Protein AF-A0A1J5P2T0-F1 (afdb_monomer)

Solvent-accessible surface area (backbone atoms only — not comparable to full-atom values): 8965 Å² total; per-residue (Å²): 94,45,71,69,59,39,53,57,61,66,64,40,70,73,71,78,54,67,82,57,76,86,85,52,70,90,70,63,40,73,72,54,54,47,55,61,54,68,70,43,98,60,88,74,59,69,69,30,52,52,44,23,54,46,47,47,53,24,46,55,51,37,53,54,46,45,72,77,38,76,79,61,73,62,44,77,34,52,39,76,63,59,74,35,65,71,48,52,51,44,35,39,69,61,33,74,92,31,52,74,41,50,29,49,84,75,78,42,52,27,81,43,51,66,61,50,51,52,54,51,37,51,52,24,38,78,70,70,32,58,60,59,53,32,88,61,69,65,46,99,52,75,39,62,46,89,82,90,76,83,131

Structure (mmCIF, N/CA/C/O backbone):
data_AF-A0A1J5P2T0-F1
#
_entry.id   AF-A0A1J5P2T0-F1
#
loop_
_atom_site.group_PDB
_atom_site.id
_atom_site.type_symbol
_atom_site.label_atom_id
_atom_site.label_alt_id
_atom_site.label_comp_id
_atom_site.label_asym_id
_atom_site.label_entity_id
_atom_site.label_seq_id
_atom_site.pdbx_PDB_ins_code
_atom_site.Cartn_x
_atom_site.Cartn_y
_atom_site.Cartn_z
_atom_site.occupancy
_atom_site.B_iso_or_equiv
_atom_site.auth_seq_id
_atom_site.auth_comp_id
_atom_site.auth_asym_id
_atom_site.auth_atom_id
_atom_site.pdbx_PDB_model_num
ATOM 1 N N . MET A 1 1 ? -11.869 1.466 19.407 1.00 93.75 1 MET A N 1
ATOM 2 C CA . MET A 1 1 ? -11.874 2.204 18.117 1.00 93.75 1 MET A CA 1
ATOM 3 C C . MET A 1 1 ? -12.814 3.389 18.258 1.00 93.75 1 MET A C 1
ATOM 5 O O . MET A 1 1 ? -13.892 3.209 18.810 1.00 93.75 1 MET A O 1
ATOM 9 N N . HIS A 1 2 ? -12.444 4.570 17.758 1.00 97.56 2 HIS A N 1
ATOM 10 C CA . HIS A 1 2 ? -13.230 5.798 17.886 1.00 97.56 2 HIS A CA 1
ATOM 11 C C . HIS A 1 2 ? -13.845 6.229 16.533 1.00 97.56 2 HIS A C 1
ATOM 13 O O . HIS A 1 2 ? -13.122 6.739 15.671 1.00 97.56 2 HIS A O 1
ATOM 19 N N . PRO A 1 3 ? -15.169 6.063 16.315 1.00 96.44 3 PRO A N 1
ATOM 20 C CA . PRO A 1 3 ? -15.795 6.267 15.002 1.00 96.44 3 PRO A CA 1
ATOM 21 C C . PRO A 1 3 ? -15.648 7.681 14.428 1.00 96.44 3 PRO A C 1
ATOM 23 O O . PRO A 1 3 ? -15.459 7.846 13.224 1.00 96.44 3 PRO A O 1
ATOM 26 N N . ALA A 1 4 ? -15.733 8.713 15.274 1.00 96.81 4 ALA A N 1
ATOM 27 C CA . ALA A 1 4 ? -15.626 10.097 14.814 1.00 96.81 4 ALA A CA 1
ATOM 28 C C . ALA A 1 4 ? -14.197 10.443 14.367 1.00 96.81 4 ALA A C 1
ATOM 30 O O . ALA A 1 4 ? -14.025 11.150 13.379 1.00 96.81 4 ALA A O 1
ATOM 31 N N . LEU A 1 5 ? -13.184 9.873 15.035 1.00 98.31 5 LEU A N 1
ATOM 32 C CA . LEU A 1 5 ? -11.790 10.037 14.620 1.00 98.31 5 LEU A CA 1
ATOM 33 C C . LEU A 1 5 ? -11.567 9.328 13.281 1.00 98.31 5 LEU A C 1
ATOM 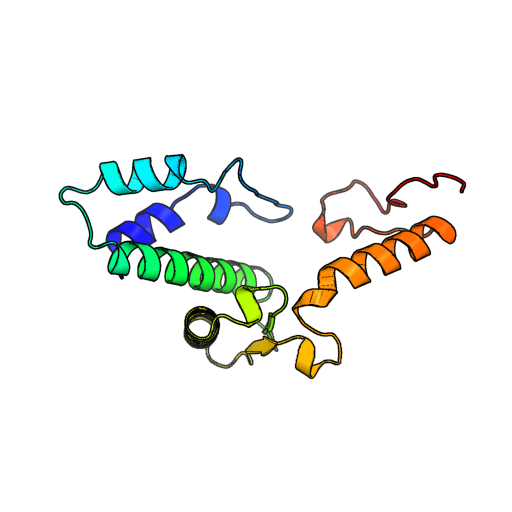35 O O . LEU A 1 5 ? -11.046 9.943 12.362 1.00 98.31 5 LEU A O 1
ATOM 39 N N . LEU A 1 6 ? -12.038 8.084 13.127 1.00 98.38 6 LEU A N 1
ATOM 40 C CA . LEU A 1 6 ? -11.939 7.352 11.858 1.00 98.38 6 LEU A CA 1
ATOM 41 C C . LEU A 1 6 ? -12.512 8.158 10.684 1.00 98.38 6 LEU A C 1
ATOM 43 O O . LEU A 1 6 ? -11.866 8.293 9.649 1.00 98.38 6 LEU A O 1
ATOM 47 N N . ARG A 1 7 ? -13.706 8.733 10.868 1.00 97.38 7 ARG A N 1
ATOM 48 C CA . ARG A 1 7 ? -14.368 9.555 9.848 1.00 97.38 7 ARG A CA 1
ATOM 49 C C . ARG A 1 7 ? -13.570 10.813 9.506 1.00 97.38 7 ARG A C 1
ATOM 51 O O . ARG A 1 7 ? -13.488 11.160 8.335 1.00 97.38 7 ARG A O 1
ATOM 58 N N . ALA A 1 8 ? -12.991 11.478 10.506 1.00 97.69 8 ALA A N 1
ATOM 59 C CA . ALA A 1 8 ? -12.147 12.650 10.288 1.00 97.69 8 ALA A CA 1
ATOM 60 C C . ALA A 1 8 ? -10.884 12.297 9.483 1.00 97.69 8 ALA A C 1
ATOM 62 O O . ALA A 1 8 ? -10.557 13.000 8.531 1.00 97.69 8 ALA A O 1
ATOM 63 N N . LEU A 1 9 ? -10.228 11.176 9.807 1.00 98.25 9 LEU A N 1
ATOM 64 C CA . LEU A 1 9 ? -9.029 10.718 9.098 1.00 98.25 9 LEU A CA 1
ATOM 65 C C . LEU A 1 9 ? -9.340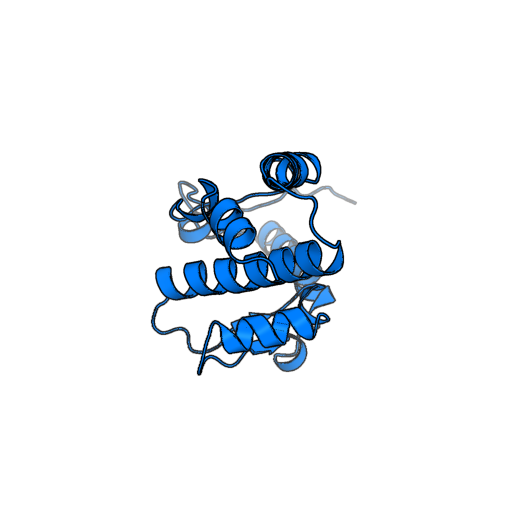 10.298 7.652 1.00 98.25 9 LEU A C 1
ATOM 67 O O . LEU A 1 9 ? -8.615 10.685 6.743 1.00 98.25 9 LEU A O 1
ATOM 71 N N . LEU A 1 10 ? -10.435 9.565 7.414 1.00 97.19 10 LEU A N 1
ATOM 72 C CA . LEU A 1 10 ? -10.885 9.206 6.057 1.00 97.19 10 LEU A CA 1
ATOM 73 C C . LEU A 1 10 ? -11.320 10.425 5.224 1.00 97.19 10 LEU A C 1
ATOM 75 O O . LEU A 1 10 ? -11.357 10.348 3.999 1.00 97.19 10 LEU A O 1
ATOM 79 N N . GLY A 1 11 ? -11.625 11.551 5.875 1.00 95.81 11 GLY A N 1
ATOM 80 C CA . GLY A 1 11 ? -11.937 12.823 5.224 1.00 95.81 11 GLY A CA 1
ATOM 81 C C . GLY A 1 11 ? -10.728 13.540 4.613 1.00 95.81 11 GLY A C 1
ATOM 82 O O . GLY A 1 11 ? -10.910 14.559 3.947 1.00 95.81 11 GLY A O 1
ATOM 83 N N . GLU A 1 12 ? -9.505 13.041 4.817 1.00 96.50 12 GLU A N 1
ATOM 84 C CA . GLU A 1 12 ? -8.304 13.609 4.204 1.00 96.50 12 GLU A CA 1
ATOM 85 C C . GLU A 1 12 ? -8.358 13.542 2.674 1.00 96.50 12 GLU A C 1
ATOM 87 O O . GLU A 1 12 ? -8.679 12.511 2.075 1.00 96.50 12 GLU A O 1
ATOM 92 N N . GLY A 1 13 ? -7.966 14.639 2.020 1.00 95.81 13 GLY A N 1
ATOM 93 C CA . GLY A 1 13 ? -8.091 14.791 0.567 1.00 95.81 13 GLY A CA 1
ATOM 94 C C . GLY A 1 13 ? -7.344 13.729 -0.247 1.00 95.81 13 GLY A C 1
ATOM 95 O O . GLY A 1 13 ? -7.701 13.468 -1.391 1.00 95.81 13 GLY A O 1
ATOM 96 N N . TYR A 1 14 ? -6.332 13.069 0.326 1.00 97.56 14 TYR A N 1
ATOM 97 C CA . TYR A 1 14 ? -5.642 11.958 -0.332 1.00 97.56 14 TYR A CA 1
ATOM 98 C C . TYR A 1 14 ? -6.578 10.785 -0.668 1.00 97.56 14 TYR A C 1
ATOM 100 O O . TYR A 1 14 ? -6.470 10.194 -1.753 1.00 97.56 14 TYR A O 1
ATOM 108 N N . PHE A 1 15 ? -7.502 10.441 0.233 1.00 97.19 15 PHE A N 1
ATOM 109 C CA . PHE A 1 15 ? -8.342 9.255 0.070 1.00 97.19 15 PHE A CA 1
ATOM 110 C C . PHE A 1 15 ? -9.318 9.407 -1.103 1.00 97.19 15 PHE A C 1
ATOM 112 O O . PHE A 1 15 ? -9.476 8.459 -1.869 1.00 97.19 15 PHE A O 1
ATOM 119 N N . SER A 1 16 ? -9.843 10.612 -1.351 1.00 94.56 16 SER A N 1
ATOM 120 C CA . SER A 1 16 ? -10.777 10.897 -2.454 1.00 94.56 16 SER A CA 1
ATOM 121 C C . SER A 1 16 ? -10.122 11.104 -3.829 1.00 94.56 16 SER A C 1
ATOM 123 O O . SER A 1 16 ? -10.814 11.109 -4.850 1.00 94.56 16 SER A O 1
ATOM 125 N N . ARG A 1 17 ? -8.792 11.260 -3.901 1.00 95.44 17 ARG A N 1
ATOM 126 C CA . ARG A 1 17 ? -8.072 11.395 -5.183 1.00 95.44 17 ARG A CA 1
ATOM 127 C C . ARG A 1 17 ? -8.180 10.116 -6.019 1.00 95.44 17 ARG A C 1
ATOM 129 O O . ARG A 1 17 ? -8.011 9.017 -5.496 1.00 95.44 17 ARG A O 1
ATOM 136 N N . GLN A 1 18 ? -8.376 10.264 -7.328 1.00 93.62 18 GLN A N 1
ATOM 137 C CA . GLN A 1 18 ? -8.319 9.155 -8.289 1.00 93.62 18 GLN A CA 1
ATOM 138 C C . GLN A 1 18 ? -6.860 8.768 -8.605 1.00 93.62 18 GLN A C 1
ATOM 140 O O . GLN A 1 18 ? -5.975 9.624 -8.489 1.00 93.62 18 GLN A O 1
ATOM 145 N N . PRO A 1 19 ? -6.578 7.510 -8.995 1.00 94.19 19 PRO A N 1
ATOM 146 C CA . PRO A 1 19 ? -5.269 7.133 -9.523 1.00 94.19 19 PRO A CA 1
ATOM 147 C C . PRO A 1 19 ? -4.966 7.854 -10.857 1.00 94.19 19 PRO A C 1
ATOM 149 O O . PRO A 1 19 ? -5.898 8.222 -11.575 1.00 94.19 19 PRO A O 1
ATOM 152 N N . PRO A 1 20 ? -3.682 8.039 -11.222 1.00 95.81 20 PRO A N 1
ATOM 153 C CA . PRO A 1 20 ? -2.486 7.631 -10.483 1.00 95.81 20 PRO A CA 1
ATOM 154 C C . PRO A 1 20 ? -2.221 8.539 -9.269 1.00 95.81 20 PRO A C 1
ATOM 156 O O . PRO A 1 20 ? -2.286 9.766 -9.356 1.00 95.81 20 PRO A O 1
ATOM 159 N N . LYS A 1 21 ? -1.913 7.934 -8.117 1.00 96.25 21 LYS A N 1
ATOM 160 C CA . LYS A 1 21 ? -1.550 8.649 -6.885 1.00 96.25 21 LYS A CA 1
ATOM 161 C C . LYS A 1 21 ? -0.553 7.842 -6.057 1.00 96.25 21 LYS A C 1
ATOM 163 O O . LYS A 1 21 ? -0.596 6.617 -6.057 1.00 96.25 21 LYS A O 1
ATOM 168 N N . SER A 1 22 ? 0.312 8.546 -5.340 1.00 96.88 22 SER A N 1
ATOM 169 C CA . SER A 1 22 ? 1.248 7.997 -4.357 1.00 96.88 22 SER A CA 1
ATOM 170 C C . SER A 1 22 ? 1.286 8.909 -3.134 1.00 96.88 22 SER A C 1
ATOM 172 O O . SER A 1 22 ? 0.900 10.076 -3.221 1.00 96.88 22 SER A O 1
ATOM 174 N N . THR A 1 23 ? 1.746 8.379 -2.007 1.00 97.50 23 THR A N 1
ATOM 175 C CA . THR A 1 23 ? 1.877 9.104 -0.737 1.00 97.50 23 THR A CA 1
ATOM 176 C C . THR A 1 23 ? 3.085 8.591 0.041 1.00 97.50 23 THR A C 1
ATOM 178 O O . THR A 1 23 ? 3.732 7.624 -0.369 1.00 97.50 23 THR A O 1
ATOM 181 N N . GLY A 1 24 ? 3.389 9.230 1.164 1.00 95.81 24 GLY A N 1
ATOM 182 C CA . GLY A 1 24 ? 4.450 8.832 2.069 1.00 95.81 24 GLY A CA 1
ATOM 183 C C . GLY A 1 24 ? 4.380 9.591 3.387 1.00 95.81 24 GLY A C 1
ATOM 184 O O . GLY A 1 24 ? 3.320 10.027 3.837 1.00 95.81 24 GLY A O 1
ATOM 185 N N . ARG A 1 25 ? 5.548 9.763 4.006 1.00 95.88 25 ARG A N 1
ATOM 186 C CA . ARG A 1 25 ? 5.689 10.438 5.305 1.00 95.88 25 ARG A CA 1
ATOM 187 C C . ARG A 1 25 ? 5.448 11.948 5.235 1.00 95.88 25 ARG A C 1
ATOM 189 O O . ARG A 1 25 ? 5.314 12.569 6.282 1.00 95.88 25 ARG A O 1
ATOM 196 N N . ASP A 1 26 ? 5.377 12.510 4.034 1.00 93.69 26 ASP A N 1
ATOM 197 C CA . ASP A 1 26 ? 5.037 13.918 3.827 1.00 93.69 26 ASP A CA 1
ATOM 198 C C . ASP A 1 26 ? 3.547 14.191 4.092 1.00 93.69 26 ASP A C 1
ATOM 200 O O . ASP A 1 26 ? 3.199 15.275 4.549 1.00 93.69 26 ASP A O 1
ATOM 204 N N . ASP A 1 27 ? 2.678 13.193 3.879 1.00 95.00 27 ASP A N 1
ATOM 205 C CA . ASP A 1 27 ? 1.230 13.312 4.098 1.00 95.00 27 ASP A CA 1
ATOM 206 C C . ASP A 1 27 ? 0.803 12.705 5.447 1.00 95.00 27 ASP A C 1
ATOM 208 O O . ASP A 1 27 ? 0.080 13.327 6.227 1.00 95.00 27 ASP A O 1
ATOM 212 N N . PHE A 1 28 ? 1.267 11.484 5.745 1.00 97.56 28 PHE A N 1
ATOM 213 C CA . PHE A 1 28 ? 0.835 10.704 6.909 1.00 97.56 28 PHE A CA 1
ATOM 214 C C . PHE A 1 28 ? 1.976 10.548 7.920 1.00 97.56 28 PHE A C 1
ATOM 216 O O . PHE A 1 28 ? 2.852 9.691 7.789 1.00 97.56 28 PHE A O 1
ATOM 223 N N . HIS A 1 29 ? 1.963 11.389 8.956 1.00 97.62 29 HIS A N 1
ATOM 224 C CA . HIS A 1 29 ? 3.030 11.479 9.958 1.00 97.62 29 HIS A CA 1
ATOM 225 C C . HIS A 1 29 ? 2.493 11.813 11.368 1.00 97.62 29 HIS A C 1
ATOM 227 O O . HIS A 1 29 ? 1.329 12.189 11.517 1.00 97.62 29 HIS A O 1
ATOM 233 N N . PRO A 1 30 ? 3.311 11.725 12.438 1.00 97.75 30 PRO A N 1
ATOM 234 C CA . PRO A 1 30 ? 2.829 11.938 13.808 1.00 97.75 30 PRO A CA 1
ATOM 235 C C . PRO A 1 30 ? 2.173 13.305 14.046 1.00 97.75 30 PRO A C 1
ATOM 237 O O . PRO A 1 30 ? 1.118 13.378 14.667 1.00 97.75 30 PRO A O 1
ATOM 240 N N . ALA A 1 31 ? 2.742 14.391 13.509 1.00 98.00 31 ALA A N 1
ATOM 241 C CA . ALA A 1 31 ? 2.134 15.720 13.629 1.00 98.00 31 ALA A CA 1
ATOM 242 C C . ALA A 1 31 ? 0.799 15.850 12.864 1.00 98.00 31 ALA A C 1
ATOM 244 O O . ALA A 1 31 ? -0.073 16.602 13.292 1.00 98.00 31 ALA A O 1
ATOM 245 N N . TRP A 1 32 ? 0.601 15.100 11.772 1.00 97.75 32 TRP A N 1
ATOM 246 C CA . TRP A 1 32 ? -0.695 15.006 11.096 1.00 97.75 32 TRP A CA 1
ATOM 247 C C . TRP A 1 32 ? -1.740 14.388 12.029 1.00 97.75 32 TRP A C 1
ATOM 249 O O . TRP A 1 32 ? -2.768 15.014 12.280 1.00 97.75 32 TRP A O 1
ATOM 259 N N . LEU A 1 33 ? -1.433 13.237 12.632 1.00 98.12 33 LEU A N 1
ATOM 260 C CA . LEU A 1 33 ? -2.328 12.575 13.584 1.00 98.12 33 LEU A CA 1
ATOM 261 C C . LEU A 1 33 ? -2.609 13.461 14.805 1.00 98.12 33 LEU A C 1
ATOM 263 O O . LEU A 1 33 ? -3.751 13.562 15.250 1.00 98.12 33 LEU A O 1
ATOM 267 N N . GLN A 1 34 ? -1.588 14.148 15.322 1.00 97.88 34 GLN A N 1
ATOM 268 C CA . GLN A 1 34 ? -1.726 15.007 16.495 1.00 97.88 34 GLN A CA 1
ATOM 269 C C . GLN A 1 34 ? -2.726 16.149 16.275 1.00 97.88 34 GLN A C 1
ATOM 271 O O . GLN A 1 34 ? -3.446 16.496 17.208 1.00 97.88 34 GLN A O 1
ATOM 276 N N . ARG A 1 35 ? -2.818 16.711 15.059 1.00 97.62 35 ARG A N 1
ATOM 277 C CA . ARG A 1 35 ? -3.827 17.736 14.732 1.00 97.62 35 ARG A CA 1
ATOM 278 C C . ARG A 1 35 ? -5.249 17.195 14.869 1.00 97.62 35 ARG A C 1
ATOM 280 O O . ARG A 1 35 ? -6.097 17.874 15.436 1.00 97.62 35 ARG A O 1
ATOM 287 N N . HIS A 1 36 ? -5.489 15.970 14.402 1.00 97.88 36 HIS A N 1
ATOM 288 C CA . HIS A 1 36 ? -6.791 15.309 14.535 1.00 97.88 36 HIS A CA 1
ATOM 289 C C . HIS A 1 36 ? -7.124 14.982 15.988 1.00 97.88 36 HIS A C 1
ATOM 291 O O . HIS A 1 36 ? -8.248 15.209 16.422 1.00 97.88 36 HIS A O 1
ATOM 297 N N . LEU A 1 37 ? -6.146 14.503 16.760 1.00 97.94 37 LEU A N 1
ATOM 298 C CA . LEU A 1 37 ? -6.336 14.211 18.183 1.00 97.94 37 LEU A CA 1
ATOM 299 C C . LEU A 1 37 ? -6.588 15.479 19.010 1.00 97.94 37 LEU A C 1
ATOM 301 O O . LEU A 1 37 ? -7.421 15.457 19.909 1.00 97.94 37 LEU A O 1
ATOM 305 N N . ALA A 1 38 ? -5.906 16.584 18.698 1.00 97.06 38 ALA A N 1
ATOM 306 C CA . ALA A 1 38 ? -6.076 17.864 19.386 1.00 97.06 38 ALA A CA 1
ATOM 307 C C . ALA A 1 38 ? -7.430 18.538 19.103 1.00 97.06 38 ALA A C 1
ATOM 309 O O . ALA A 1 38 ? -7.850 19.397 19.872 1.00 97.06 38 ALA A O 1
ATOM 310 N N . ALA A 1 39 ? -8.106 18.163 18.013 1.00 96.06 39 ALA A N 1
ATOM 311 C CA . ALA A 1 39 ? -9.442 18.651 17.679 1.00 96.06 39 ALA A CA 1
ATOM 312 C C . ALA A 1 39 ? -10.567 17.912 18.432 1.00 96.06 39 ALA A C 1
ATOM 314 O O . ALA A 1 39 ? -11.729 18.298 18.320 1.00 96.06 39 ALA A O 1
ATOM 315 N N . LEU A 1 40 ? -10.247 16.846 19.175 1.00 95.75 40 LEU A N 1
ATOM 316 C CA . LEU A 1 40 ? -11.218 16.118 19.988 1.00 95.75 40 LEU A CA 1
ATOM 317 C C . LEU A 1 40 ? -11.481 16.860 21.303 1.00 95.75 40 LEU A C 1
ATOM 319 O O . LEU A 1 40 ? -10.563 17.388 21.924 1.00 95.75 40 LEU A O 1
ATOM 323 N N . GLU A 1 41 ? -12.732 16.838 21.764 1.00 93.81 41 GLU A N 1
ATOM 324 C CA . GLU A 1 41 ? -13.125 17.458 23.040 1.00 93.81 41 GLU A CA 1
ATOM 325 C C . GLU A 1 41 ? -12.423 16.820 24.246 1.00 93.81 41 GLU A C 1
ATOM 327 O O . GLU A 1 41 ? -12.195 17.476 25.262 1.00 93.81 41 GLU A O 1
ATOM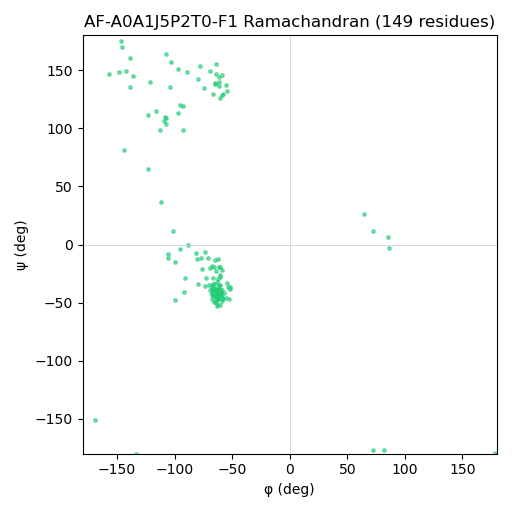 332 N N . GLN A 1 42 ? -12.094 15.528 24.141 1.00 94.31 42 GLN A N 1
ATOM 333 C CA . GLN A 1 42 ? -11.449 14.756 25.194 1.00 94.31 42 GLN A CA 1
ATOM 334 C C . GLN A 1 42 ? -10.325 13.885 24.623 1.00 94.31 42 GLN A C 1
ATOM 336 O O . GLN A 1 42 ? -10.453 13.355 23.513 1.00 94.31 42 GLN A O 1
ATOM 341 N N . PRO A 1 43 ? -9.231 13.693 25.382 1.00 95.31 43 PRO A N 1
ATOM 342 C CA . PRO A 1 43 ? -8.165 12.790 24.984 1.00 95.31 43 PRO A CA 1
ATOM 343 C C . PRO A 1 43 ? -8.677 11.347 24.936 1.00 95.31 43 PRO A C 1
ATOM 345 O O . PRO A 1 43 ? -9.391 10.891 25.828 1.00 95.31 43 PRO A O 1
ATOM 348 N N . LEU A 1 44 ? -8.274 10.614 23.898 1.00 97.56 44 LEU A N 1
ATOM 349 C CA . LEU A 1 44 ? -8.629 9.208 23.739 1.00 97.56 44 LEU A CA 1
ATOM 350 C C . LEU A 1 44 ? -7.606 8.286 24.408 1.00 97.56 44 LEU A C 1
ATOM 352 O O . LEU A 1 44 ? -6.406 8.578 24.387 1.00 97.56 44 LEU A O 1
ATOM 356 N N . PRO A 1 45 ? -8.043 7.121 24.916 1.00 98.06 45 PRO A N 1
ATOM 357 C CA . PRO A 1 45 ? -7.131 6.053 25.290 1.00 98.06 45 PRO A CA 1
ATOM 358 C C . PRO A 1 45 ? -6.222 5.669 24.106 1.00 98.06 45 PRO A C 1
ATOM 360 O O . PRO A 1 45 ? -6.720 5.501 22.988 1.00 98.06 45 PRO A O 1
ATOM 363 N N . PRO A 1 46 ? -4.910 5.447 24.315 1.00 97.94 46 PRO A N 1
ATOM 364 C CA . PRO A 1 46 ? -3.997 5.057 23.236 1.00 97.94 46 PRO A CA 1
ATOM 365 C C . PRO A 1 46 ? -4.440 3.807 22.462 1.00 97.94 46 PRO A C 1
ATOM 367 O O . PRO A 1 46 ? -4.249 3.724 21.251 1.00 97.94 46 PRO A O 1
ATOM 370 N N . VAL A 1 47 ? -5.090 2.855 23.142 1.00 98.38 47 VAL A N 1
ATOM 371 C CA . VAL A 1 47 ? -5.657 1.649 22.516 1.00 98.38 47 VAL A CA 1
ATOM 372 C C . VAL A 1 47 ? -6.743 1.983 21.488 1.00 98.38 47 VAL A C 1
ATOM 374 O O . VAL A 1 47 ? -6.806 1.356 20.431 1.00 98.38 47 VAL A O 1
ATOM 377 N N . ASP A 1 48 ? -7.558 3.008 21.742 1.00 98.38 48 ASP A N 1
ATOM 378 C CA . ASP A 1 48 ? -8.593 3.440 20.807 1.00 98.38 48 ASP A CA 1
ATOM 379 C C . ASP A 1 48 ? -8.008 4.174 19.612 1.00 98.38 48 ASP A C 1
ATOM 381 O O . ASP A 1 48 ? -8.494 3.979 18.495 1.00 98.38 48 ASP A O 1
ATOM 385 N N . VAL A 1 49 ? -6.946 4.955 19.822 1.00 98.50 49 VAL A N 1
ATOM 386 C CA . VAL A 1 49 ? -6.185 5.581 18.734 1.00 98.50 49 VAL A CA 1
ATOM 387 C C .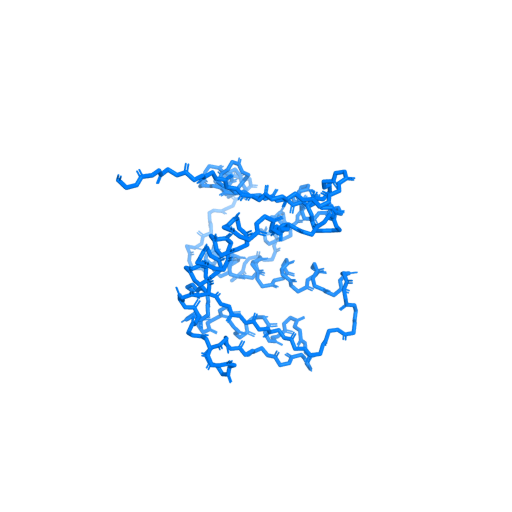 VAL A 1 49 ? -5.597 4.499 17.829 1.00 98.50 49 VAL A C 1
ATOM 389 O O . VAL A 1 49 ? -5.870 4.498 16.630 1.00 98.50 49 VAL A O 1
ATOM 392 N N . GLN A 1 50 ? -4.887 3.517 18.392 1.00 98.50 50 GLN A N 1
ATOM 393 C CA . GLN A 1 50 ? -4.265 2.442 17.616 1.00 98.50 50 GLN A CA 1
ATOM 394 C C . GLN A 1 50 ? -5.295 1.594 16.855 1.00 98.50 50 GLN A C 1
ATOM 396 O O . GLN A 1 50 ? -5.119 1.327 15.666 1.00 98.50 50 GLN A O 1
ATOM 401 N N . ALA A 1 51 ? -6.408 1.227 17.501 1.00 98.50 51 ALA A N 1
ATOM 402 C CA . ALA A 1 51 ? -7.497 0.507 16.842 1.00 98.50 51 ALA A CA 1
ATOM 403 C C . ALA A 1 51 ? -8.122 1.324 15.696 1.00 98.50 51 ALA A C 1
ATOM 405 O O . ALA A 1 51 ? -8.519 0.764 14.677 1.00 98.50 51 ALA A O 1
ATOM 406 N N . THR A 1 52 ? -8.195 2.650 15.845 1.00 98.62 52 THR A N 1
ATOM 407 C CA . THR A 1 52 ? -8.704 3.554 14.803 1.00 98.62 52 THR A CA 1
ATOM 408 C C . THR A 1 52 ? -7.754 3.642 13.610 1.00 98.62 52 THR A C 1
ATOM 410 O O . THR A 1 52 ? -8.218 3.628 12.475 1.00 98.62 52 THR A O 1
ATOM 413 N N . LEU A 1 53 ? -6.438 3.669 13.834 1.00 98.56 53 LEU A N 1
ATOM 414 C CA . LEU A 1 53 ? -5.436 3.660 12.759 1.00 98.56 53 LEU A CA 1
ATOM 415 C C . LEU A 1 53 ? -5.406 2.325 11.995 1.00 98.56 53 LEU A C 1
ATOM 417 O O . LEU A 1 53 ? -5.267 2.313 10.770 1.00 98.56 53 LEU A O 1
ATOM 421 N N . SER A 1 54 ? -5.588 1.202 12.698 1.00 98.50 54 SER A N 1
ATOM 422 C CA . SER A 1 54 ? -5.735 -0.115 12.060 1.00 98.50 54 SER A CA 1
ATOM 423 C C . SER A 1 54 ? -6.997 -0.161 11.186 1.00 98.50 54 SER A C 1
ATOM 425 O O . SER A 1 54 ? -6.939 -0.551 10.019 1.00 98.50 54 SER A O 1
ATOM 427 N N . ALA A 1 55 ? -8.125 0.351 11.700 1.00 98.56 55 ALA A N 1
ATOM 428 C CA . ALA A 1 55 ? -9.371 0.475 10.940 1.00 98.56 55 ALA A CA 1
ATOM 429 C C . ALA A 1 55 ? -9.250 1.423 9.732 1.00 98.56 55 ALA A C 1
ATOM 431 O O . ALA A 1 55 ? -9.765 1.104 8.665 1.00 98.56 55 ALA A O 1
ATOM 432 N N . LEU A 1 56 ? -8.535 2.547 9.868 1.00 98.69 56 LEU A N 1
ATOM 433 C CA . LEU A 1 56 ? -8.235 3.462 8.761 1.00 98.69 56 LEU A CA 1
ATOM 434 C C . LEU A 1 56 ? -7.492 2.737 7.635 1.00 98.69 56 LEU A C 1
ATOM 436 O O . LEU A 1 56 ? -7.843 2.884 6.467 1.00 98.69 56 LEU A O 1
ATOM 440 N N . THR A 1 57 ? -6.482 1.941 7.989 1.00 98.62 57 THR A N 1
ATOM 441 C CA . THR A 1 57 ? -5.678 1.191 7.017 1.00 98.62 57 THR A CA 1
ATOM 442 C C . THR A 1 57 ? -6.539 0.174 6.270 1.00 98.62 57 THR A C 1
ATOM 444 O O . THR A 1 57 ? -6.579 0.200 5.045 1.00 98.62 57 THR A O 1
ATOM 447 N N . ALA A 1 58 ? -7.275 -0.678 6.990 1.00 98.44 58 ALA A N 1
ATOM 448 C CA . ALA A 1 58 ? -8.120 -1.693 6.363 1.00 98.44 58 ALA A CA 1
ATOM 449 C C . ALA A 1 58 ? -9.239 -1.080 5.504 1.00 98.44 58 ALA A C 1
ATOM 451 O O . ALA A 1 58 ? -9.423 -1.489 4.359 1.00 98.44 58 ALA A O 1
ATOM 452 N N . GLY A 1 59 ? -9.944 -0.074 6.033 1.00 98.06 59 GLY A N 1
ATOM 453 C CA . GLY A 1 59 ? -11.043 0.590 5.332 1.00 98.06 59 GLY A CA 1
ATOM 454 C C . GLY A 1 59 ? -10.579 1.303 4.065 1.00 98.06 59 GLY A C 1
ATOM 455 O O . GLY A 1 59 ? -11.132 1.072 2.997 1.00 98.06 59 GLY A O 1
ATOM 456 N N . SER A 1 60 ? -9.503 2.094 4.145 1.00 98.31 60 SER A N 1
ATOM 457 C CA . SER A 1 60 ? -8.990 2.814 2.970 1.00 98.31 60 SER A CA 1
ATOM 458 C C . SER A 1 60 ? -8.450 1.888 1.874 1.00 98.31 60 SER A C 1
ATOM 460 O O . SER A 1 60 ? -8.602 2.201 0.692 1.00 98.31 60 SER A O 1
ATOM 462 N N . VAL A 1 61 ? -7.857 0.744 2.237 1.00 97.81 61 VAL A N 1
ATOM 463 C CA . VAL A 1 61 ? -7.456 -0.295 1.273 1.00 97.81 61 VAL A CA 1
ATOM 464 C C . VAL A 1 61 ? -8.683 -0.908 0.602 1.00 97.81 61 VAL A C 1
ATOM 466 O O . VAL A 1 61 ? -8.714 -0.991 -0.626 1.00 97.81 61 VAL A O 1
ATOM 469 N N . ALA A 1 62 ? -9.691 -1.309 1.382 1.00 97.25 62 ALA A N 1
ATOM 470 C CA . ALA A 1 62 ? -10.903 -1.928 0.856 1.00 97.25 62 ALA A CA 1
ATOM 471 C C . ALA A 1 62 ? -11.674 -0.981 -0.076 1.00 97.25 62 ALA A C 1
ATOM 473 O O . ALA A 1 62 ? -12.006 -1.365 -1.197 1.00 97.25 62 ALA A O 1
ATOM 474 N N . ASP A 1 63 ? -11.874 0.271 0.343 1.00 96.62 63 ASP A N 1
ATOM 475 C CA . ASP A 1 63 ? -12.563 1.294 -0.447 1.00 96.62 63 ASP A CA 1
ATOM 476 C C . ASP A 1 63 ? -11.853 1.530 -1.787 1.00 96.62 63 ASP A C 1
ATOM 478 O O . ASP A 1 63 ? -12.479 1.496 -2.849 1.00 96.62 63 ASP A O 1
ATOM 482 N N . ALA A 1 64 ? -10.527 1.712 -1.762 1.00 96.44 64 ALA A N 1
ATOM 483 C CA . ALA A 1 64 ? -9.746 1.933 -2.976 1.00 96.44 64 ALA A CA 1
ATOM 484 C C . ALA A 1 64 ? -9.773 0.717 -3.917 1.00 96.44 64 ALA A C 1
ATOM 486 O O . ALA A 1 64 ? -9.889 0.883 -5.135 1.00 96.44 64 ALA A O 1
ATOM 487 N N . LEU A 1 65 ? -9.685 -0.497 -3.364 1.00 95.88 65 LEU A N 1
ATOM 488 C CA . LEU A 1 65 ? -9.720 -1.742 -4.128 1.00 95.88 65 LEU A CA 1
ATOM 489 C C . LEU A 1 65 ? -11.073 -1.935 -4.817 1.00 95.88 65 LEU A C 1
ATOM 491 O O . LEU A 1 65 ? -11.107 -2.164 -6.024 1.00 95.88 65 LEU A O 1
ATOM 495 N N . LEU A 1 66 ? -12.177 -1.790 -4.082 1.00 95.19 66 LEU A N 1
ATOM 496 C CA . LEU A 1 66 ? -13.531 -1.955 -4.616 1.00 95.19 66 LEU A CA 1
ATOM 497 C C . LEU A 1 66 ? -13.890 -0.866 -5.630 1.00 95.19 66 LEU A C 1
ATOM 499 O O . LEU A 1 66 ? -14.589 -1.143 -6.603 1.00 95.19 66 LEU A O 1
ATOM 503 N N . GLN A 1 67 ? -13.389 0.357 -5.446 1.00 94.50 67 GLN A N 1
ATOM 504 C CA . GLN A 1 67 ? -13.584 1.436 -6.411 1.00 94.50 67 GLN A CA 1
ATOM 505 C C . GLN A 1 67 ? -12.847 1.169 -7.731 1.00 94.50 67 GLN A C 1
ATOM 507 O O . GLN A 1 67 ? -13.393 1.432 -8.803 1.00 94.50 67 GLN A O 1
ATOM 512 N N . ALA A 1 68 ? -11.610 0.671 -7.671 1.00 93.50 68 ALA A N 1
ATOM 513 C CA . ALA A 1 68 ? -10.806 0.400 -8.863 1.00 93.50 68 ALA A CA 1
ATOM 514 C C . ALA A 1 68 ? -11.186 -0.924 -9.549 1.00 93.50 68 ALA A C 1
ATOM 516 O O . ALA A 1 68 ? -11.114 -1.033 -10.773 1.00 93.50 68 ALA A O 1
ATOM 517 N N . MET A 1 69 ? -11.580 -1.928 -8.765 1.00 94.44 69 MET A N 1
ATOM 518 C C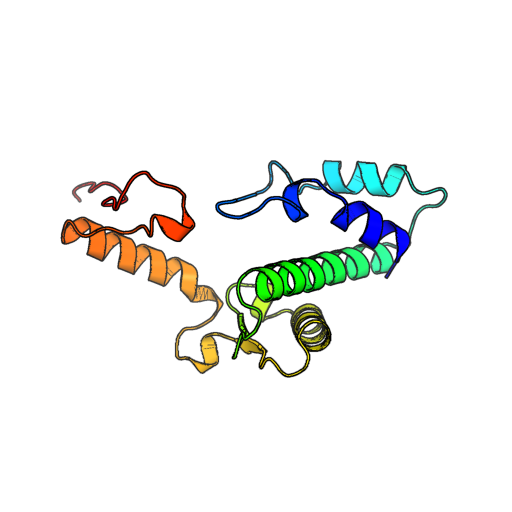A . MET A 1 69 ? -11.859 -3.288 -9.214 1.00 94.44 69 MET A CA 1
ATOM 519 C C . MET A 1 69 ? -13.039 -3.882 -8.419 1.00 94.44 69 MET A C 1
ATOM 521 O O . MET A 1 69 ? -12.839 -4.673 -7.497 1.00 94.44 69 MET A O 1
ATOM 525 N N . PRO A 1 70 ? -14.292 -3.558 -8.800 1.00 93.69 70 PRO A N 1
ATOM 526 C CA . PRO A 1 70 ? -15.489 -4.005 -8.075 1.00 93.69 70 PRO A CA 1
ATOM 527 C C . PRO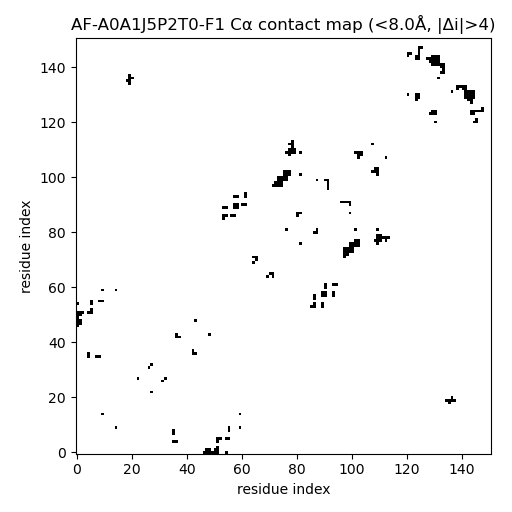 A 1 70 ? -15.679 -5.527 -8.010 1.00 93.69 70 PRO A C 1
ATOM 529 O O . PRO A 1 70 ? -16.442 -6.017 -7.187 1.00 93.69 70 PRO A O 1
ATOM 532 N N . GLN A 1 71 ? -15.019 -6.275 -8.901 1.00 94.06 71 GLN A N 1
ATOM 533 C CA . GLN A 1 71 ? -15.089 -7.738 -8.997 1.00 94.06 71 GLN A CA 1
ATOM 534 C C . GLN A 1 71 ? -13.755 -8.391 -8.605 1.00 94.06 71 GLN A C 1
ATOM 536 O O . GLN A 1 71 ? -13.322 -9.355 -9.234 1.00 94.06 71 GLN A O 1
ATOM 541 N N . VAL A 1 72 ? -13.056 -7.828 -7.614 1.00 96.00 72 VAL A N 1
ATOM 542 C CA . VAL A 1 72 ? -11.799 -8.404 -7.124 1.00 96.00 72 VAL A CA 1
ATOM 543 C C . VAL A 1 72 ? -12.022 -9.834 -6.621 1.00 96.00 72 VAL A C 1
ATOM 545 O O . VAL A 1 72 ? -12.923 -10.095 -5.828 1.00 96.00 72 VAL A O 1
ATOM 548 N N . ALA A 1 73 ? -11.204 -10.764 -7.111 1.00 95.81 73 ALA A N 1
ATOM 549 C CA . ALA A 1 73 ? -11.328 -12.182 -6.783 1.00 95.81 73 ALA A CA 1
ATOM 550 C C . ALA A 1 73 ? -10.499 -12.595 -5.559 1.00 95.81 73 ALA A C 1
ATOM 552 O O . ALA A 1 73 ? -10.873 -13.540 -4.878 1.00 95.81 73 ALA A O 1
ATOM 553 N N . GLU A 1 74 ? -9.384 -11.913 -5.291 1.00 96.75 74 GLU A N 1
ATOM 554 C CA . GLU A 1 74 ? -8.459 -12.205 -4.193 1.00 96.75 74 GLU A CA 1
ATOM 555 C C . GLU A 1 74 ? -7.660 -10.945 -3.837 1.00 96.75 74 GLU A C 1
ATOM 557 O O . GLU A 1 74 ? -7.330 -10.136 -4.710 1.00 96.75 74 GLU A O 1
ATOM 562 N N . LEU A 1 75 ? -7.327 -10.798 -2.556 1.00 97.69 75 LEU A N 1
ATOM 563 C CA . LEU A 1 75 ? -6.362 -9.835 -2.046 1.00 97.69 75 LEU A CA 1
ATOM 564 C C . LEU A 1 75 ? -5.100 -10.582 -1.600 1.00 97.69 75 LEU A C 1
ATOM 566 O O . LEU A 1 75 ? -5.106 -11.260 -0.574 1.00 97.69 75 LEU A O 1
ATOM 570 N N . VAL A 1 76 ? -4.006 -10.409 -2.343 1.00 97.81 76 VAL A N 1
ATOM 571 C CA . VAL A 1 76 ? -2.691 -10.947 -1.967 1.00 97.81 76 VAL A CA 1
ATOM 572 C C . VAL A 1 76 ? -1.905 -9.892 -1.187 1.00 97.81 76 VAL A C 1
ATOM 574 O O . VAL A 1 76 ? -1.631 -8.808 -1.702 1.00 97.81 76 VAL A O 1
ATOM 577 N N . VAL A 1 77 ? -1.539 -10.195 0.059 1.00 97.81 77 VAL A N 1
ATOM 578 C CA . VAL A 1 77 ? -0.880 -9.262 0.986 1.00 97.81 77 VAL A CA 1
ATOM 579 C C . VAL A 1 77 ? 0.612 -9.576 1.110 1.00 97.81 77 VAL A C 1
ATOM 581 O O . VAL A 1 77 ? 1.010 -10.728 1.282 1.00 97.81 77 VAL A O 1
ATOM 584 N N . CYS A 1 78 ? 1.450 -8.541 1.078 1.00 98.12 78 CYS A N 1
ATOM 585 C CA . CYS A 1 78 ? 2.890 -8.636 1.316 1.00 98.12 78 CYS A CA 1
ATOM 586 C C . CYS A 1 78 ? 3.389 -7.541 2.277 1.00 98.12 78 CYS A C 1
ATOM 588 O O . CYS A 1 78 ? 2.616 -6.717 2.769 1.00 98.12 78 CYS A O 1
ATOM 590 N N . GLY A 1 79 ? 4.694 -7.537 2.560 1.00 97.44 79 GLY A N 1
ATOM 591 C CA . GLY A 1 79 ? 5.328 -6.638 3.522 1.00 97.44 79 GLY A CA 1
ATOM 592 C C . GLY A 1 79 ? 4.996 -6.975 4.980 1.00 97.44 79 GLY A C 1
ATOM 593 O O . GLY A 1 79 ? 4.298 -7.942 5.282 1.00 97.44 79 GLY A O 1
ATOM 594 N N . GLY A 1 80 ? 5.483 -6.151 5.913 1.00 96.62 80 GLY A N 1
ATOM 595 C CA . GLY A 1 80 ? 5.309 -6.397 7.353 1.00 96.62 80 GLY A CA 1
ATOM 596 C C . GLY A 1 80 ? 3.845 -6.446 7.816 1.00 96.62 80 GLY A C 1
ATOM 597 O O . GLY A 1 80 ? 3.524 -7.138 8.780 1.00 96.62 80 GLY A O 1
ATOM 598 N N . GLY A 1 81 ? 2.933 -5.775 7.100 1.00 96.81 81 GLY A N 1
ATOM 599 C CA . GLY A 1 81 ? 1.492 -5.820 7.372 1.00 96.81 81 GLY A CA 1
ATOM 600 C C . GLY A 1 81 ? 0.888 -7.223 7.250 1.00 96.81 81 GLY A C 1
ATOM 601 O O . GLY A 1 81 ? -0.045 -7.539 7.984 1.00 96.81 81 GLY A O 1
ATOM 602 N N . ALA A 1 82 ? 1.473 -8.097 6.424 1.00 97.19 82 ALA A N 1
ATOM 603 C CA . ALA A 1 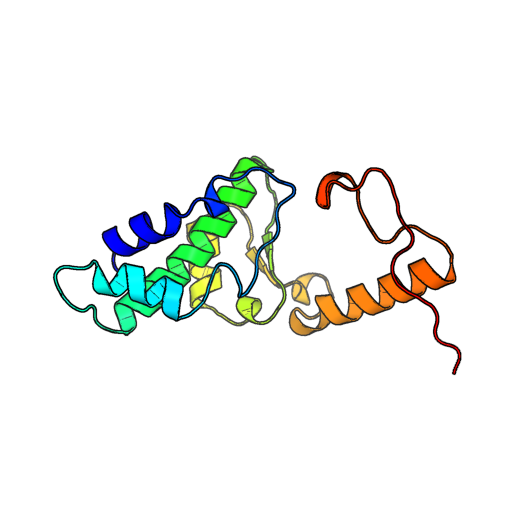82 ? 1.054 -9.493 6.287 1.00 97.19 82 ALA A CA 1
ATOM 604 C C . ALA A 1 82 ? 1.270 -10.329 7.567 1.00 97.19 82 ALA A C 1
ATOM 606 O O . ALA A 1 82 ? 0.738 -11.429 7.683 1.00 97.19 82 ALA A O 1
ATOM 607 N N . ARG A 1 83 ? 2.041 -9.830 8.546 1.00 95.62 83 ARG A N 1
ATOM 608 C CA . ARG A 1 83 ? 2.233 -10.466 9.863 1.00 95.62 83 ARG A CA 1
ATOM 609 C C . ARG A 1 83 ? 1.294 -9.910 10.941 1.00 95.62 83 ARG A C 1
ATOM 611 O O . ARG A 1 83 ? 1.314 -10.392 12.072 1.00 95.62 83 ARG A O 1
ATOM 618 N N . ASN A 1 84 ? 0.482 -8.901 10.625 1.00 97.31 84 ASN A N 1
ATOM 619 C CA . ASN A 1 84 ? -0.445 -8.291 11.572 1.00 97.31 84 ASN A CA 1
ATOM 620 C C . ASN A 1 84 ? -1.829 -8.951 11.487 1.00 97.31 84 ASN A C 1
ATOM 622 O O . ASN A 1 84 ? -2.655 -8.592 10.650 1.00 97.31 84 ASN A O 1
ATOM 626 N N . THR A 1 85 ? -2.095 -9.882 12.402 1.00 97.00 85 THR A N 1
ATOM 627 C CA . THR A 1 85 ? -3.364 -10.619 12.474 1.00 97.00 85 THR A CA 1
ATOM 628 C C . THR A 1 85 ? -4.591 -9.714 12.646 1.00 97.00 85 THR A C 1
ATOM 630 O O . THR A 1 85 ? -5.613 -9.972 12.019 1.00 97.00 85 THR A O 1
ATOM 633 N N . ASP A 1 86 ? -4.516 -8.640 13.447 1.00 97.62 86 ASP A N 1
ATOM 634 C CA . ASP A 1 86 ? -5.638 -7.691 13.601 1.00 97.62 86 ASP A CA 1
ATOM 635 C C . ASP A 1 86 ? -5.940 -6.982 12.275 1.00 97.62 86 ASP A C 1
ATOM 637 O O . ASP A 1 86 ? -7.098 -6.900 11.871 1.00 97.62 86 ASP A O 1
ATOM 641 N N . LEU A 1 87 ? -4.906 -6.539 11.555 1.00 98.19 87 LEU A N 1
ATOM 642 C CA . LEU A 1 87 ? -5.077 -5.891 10.255 1.00 98.19 87 LEU A CA 1
ATOM 643 C C . LEU A 1 87 ? -5.664 -6.850 9.209 1.00 98.19 87 LEU A C 1
ATOM 645 O O . LEU A 1 87 ? -6.582 -6.466 8.488 1.00 98.19 87 LEU A O 1
ATOM 649 N N . LEU A 1 88 ? -5.174 -8.092 9.137 1.00 97.62 88 LEU A N 1
ATOM 650 C CA . LEU A 1 88 ? -5.693 -9.099 8.202 1.00 97.62 88 LEU A CA 1
ATOM 651 C C . LEU A 1 88 ? -7.158 -9.455 8.484 1.00 97.62 88 LEU A C 1
ATOM 653 O O . LEU A 1 88 ? -7.948 -9.589 7.545 1.00 97.62 88 LEU A O 1
ATOM 657 N N . ASN A 1 89 ? -7.542 -9.552 9.760 1.00 97.75 89 ASN A N 1
ATOM 658 C CA . ASN A 1 89 ? -8.935 -9.770 10.148 1.00 97.75 89 ASN A CA 1
ATOM 659 C C . ASN A 1 89 ? -9.816 -8.597 9.702 1.00 97.75 89 ASN A C 1
ATOM 661 O O . ASN A 1 89 ? -10.837 -8.816 9.057 1.00 97.75 89 ASN A O 1
ATOM 665 N N . ARG A 1 90 ? -9.385 -7.352 9.943 1.00 98.19 90 ARG A N 1
ATOM 666 C CA . ARG A 1 90 ? -10.121 -6.152 9.506 1.00 98.19 90 ARG A CA 1
ATOM 667 C C . ARG A 1 90 ? -10.246 -6.049 7.989 1.00 98.19 90 ARG A C 1
ATOM 669 O O . ARG A 1 90 ? -11.291 -5.637 7.499 1.00 98.19 90 ARG A O 1
ATOM 676 N N . LEU A 1 91 ? -9.201 -6.409 7.242 1.00 98.31 91 LEU A N 1
ATOM 677 C CA . LEU A 1 91 ? -9.254 -6.467 5.778 1.00 98.31 91 LEU A CA 1
ATOM 678 C C . LEU A 1 91 ? -10.282 -7.501 5.307 1.00 98.31 91 LEU A C 1
ATOM 680 O O . LEU A 1 91 ? -1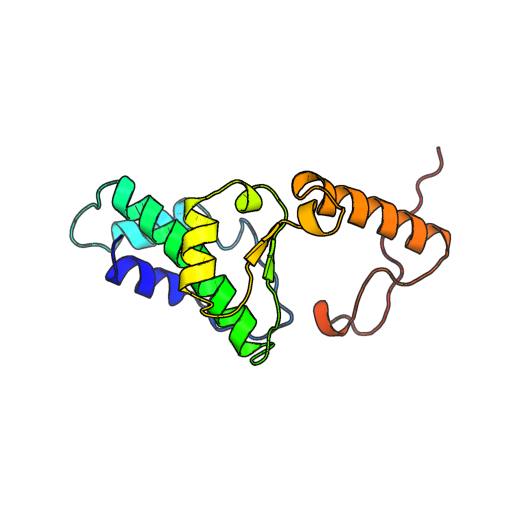1.064 -7.212 4.409 1.00 98.31 91 LEU A O 1
ATOM 684 N N . SER A 1 92 ? -10.316 -8.670 5.948 1.00 97.19 92 SER A N 1
ATOM 685 C CA . SER A 1 92 ? -11.284 -9.730 5.637 1.00 97.19 92 SER A CA 1
ATOM 686 C C . SER A 1 92 ? -12.724 -9.316 5.969 1.00 97.19 92 SER A C 1
ATOM 688 O O . SER A 1 92 ? -13.644 -9.622 5.216 1.00 97.19 92 SER A O 1
ATOM 690 N N . GLU A 1 93 ? -12.927 -8.584 7.068 1.00 97.19 93 GLU A N 1
ATOM 691 C CA . GLU A 1 93 ? -14.226 -7.999 7.434 1.00 97.19 93 GLU A CA 1
ATOM 692 C C . GLU A 1 93 ? -14.671 -6.911 6.444 1.00 97.19 93 GLU A C 1
ATOM 694 O O . GLU A 1 93 ? -15.850 -6.835 6.103 1.00 97.19 93 GLU A O 1
ATOM 699 N N . ALA A 1 94 ? -13.737 -6.080 5.970 1.00 97.00 94 ALA A N 1
ATOM 700 C CA . ALA A 1 94 ? -14.012 -5.000 5.022 1.00 97.00 94 ALA A CA 1
ATOM 701 C C . ALA A 1 94 ? -14.229 -5.493 3.579 1.00 97.00 94 ALA A C 1
ATOM 703 O O . ALA A 1 94 ? -14.847 -4.793 2.779 1.00 97.00 94 ALA A O 1
ATOM 704 N N . LEU A 1 95 ? -13.743 -6.691 3.244 1.00 97.00 95 LEU A N 1
ATOM 705 C CA . LEU A 1 95 ? -13.843 -7.306 1.919 1.00 97.00 95 LEU A CA 1
ATOM 706 C C . LEU A 1 95 ? -14.530 -8.682 2.004 1.00 97.00 95 LEU A C 1
ATOM 708 O O . LEU A 1 95 ? -13.909 -9.712 1.720 1.00 97.00 95 LEU A O 1
ATOM 712 N N . PRO A 1 96 ? -15.816 -8.736 2.396 1.00 95.56 96 PRO A N 1
ATOM 713 C CA . PRO A 1 96 ? -16.511 -10.002 2.573 1.00 95.56 96 PRO A CA 1
ATOM 714 C C . PRO A 1 96 ? -16.554 -10.788 1.258 1.00 95.56 96 PRO A C 1
ATOM 716 O O . PRO A 1 96 ? -17.013 -10.294 0.230 1.00 95.56 96 PRO A O 1
ATOM 719 N N . GLY A 1 97 ? -16.090 -12.037 1.306 1.00 94.38 97 GLY A N 1
ATOM 720 C CA . GLY A 1 97 ? -16.052 -12.931 0.145 1.00 94.38 97 GLY A CA 1
ATOM 721 C C . GLY A 1 97 ? -14.805 -12.799 -0.734 1.00 94.38 97 GLY A C 1
ATOM 722 O O . GLY A 1 97 ? -14.659 -13.595 -1.658 1.00 94.38 97 GLY A O 1
ATOM 723 N N . VAL A 1 98 ? -13.893 -11.871 -0.434 1.00 97.56 98 VAL A N 1
ATOM 724 C CA . VAL A 1 98 ? -12.583 -11.772 -1.089 1.00 97.56 98 VAL A CA 1
ATOM 725 C C . VAL A 1 98 ? -11.552 -12.475 -0.200 1.00 97.56 98 VAL A C 1
ATOM 727 O O . VAL A 1 98 ? -11.285 -12.004 0.907 1.00 97.56 98 VAL A O 1
ATOM 730 N N . PRO A 1 99 ? -10.960 -13.603 -0.628 1.00 96.44 99 PRO A N 1
ATOM 731 C CA . PRO A 1 99 ? -9.884 -14.244 0.112 1.00 96.44 99 PRO A CA 1
ATOM 732 C C . PRO A 1 99 ? -8.714 -13.277 0.308 1.00 96.44 99 PRO A C 1
ATOM 734 O O . PRO A 1 99 ? -8.242 -12.666 -0.648 1.00 96.44 99 PRO A O 1
ATOM 737 N N . CYS A 1 100 ? -8.252 -13.148 1.549 1.00 96.56 100 CYS A N 1
ATOM 738 C CA . CYS A 1 100 ? -7.091 -12.347 1.916 1.00 96.56 100 CYS A CA 1
ATOM 739 C C . CYS A 1 100 ? -5.940 -13.298 2.258 1.00 96.56 100 CYS A C 1
ATOM 741 O O . CYS A 1 100 ? -5.955 -13.938 3.313 1.00 96.56 100 CYS A O 1
ATOM 743 N N . THR A 1 101 ? -4.977 -13.452 1.348 1.00 95.50 101 THR A N 1
ATOM 744 C CA . THR A 1 101 ? -3.899 -14.445 1.466 1.00 95.50 101 THR A CA 1
ATOM 745 C C . THR A 1 101 ? -2.528 -13.770 1.445 1.00 95.50 101 THR A C 1
ATOM 747 O O . THR A 1 101 ? -2.309 -12.819 0.697 1.00 95.50 101 THR A O 1
ATOM 750 N N . PRO A 1 102 ? -1.563 -14.207 2.272 1.00 96.44 102 PRO A N 1
ATOM 751 C CA . PRO A 1 102 ? -0.199 -13.712 2.159 1.00 96.44 102 PRO A CA 1
ATOM 752 C C . PRO A 1 102 ? 0.450 -14.230 0.870 1.00 96.44 102 PRO A C 1
ATOM 754 O O . PRO A 1 102 ? 0.180 -15.355 0.440 1.00 96.44 102 PRO A O 1
ATOM 757 N N . SER A 1 103 ? 1.372 -13.460 0.291 1.00 97.94 103 SER A N 1
ATOM 758 C CA . SER A 1 103 ? 2.116 -13.886 -0.905 1.00 97.94 103 SER A CA 1
ATOM 759 C C . SER A 1 103 ? 2.938 -15.165 -0.685 1.00 97.94 103 SER A C 1
ATOM 761 O O . SER A 1 103 ? 3.258 -15.855 -1.652 1.00 97.94 103 SER A O 1
ATOM 763 N N . ASP A 1 104 ? 3.226 -15.531 0.572 1.00 96.88 104 ASP A N 1
ATOM 764 C CA . ASP A 1 104 ? 3.841 -16.805 0.961 1.00 96.88 104 ASP A CA 1
ATOM 765 C C . ASP A 1 104 ? 3.081 -18.002 0.352 1.00 96.88 104 ASP A C 1
ATOM 767 O O . ASP A 1 104 ? 3.704 -18.950 -0.127 1.00 96.88 104 ASP A O 1
ATOM 771 N N . ALA A 1 105 ? 1.742 -17.937 0.296 1.00 95.88 105 ALA A N 1
ATOM 772 C CA . ALA A 1 105 ? 0.894 -18.976 -0.301 1.00 95.88 105 ALA A CA 1
ATOM 773 C C . ALA A 1 105 ? 1.059 -19.093 -1.829 1.00 95.88 105 ALA A C 1
ATOM 775 O O . ALA A 1 105 ? 0.733 -20.124 -2.412 1.00 95.88 105 ALA A O 1
ATOM 776 N N . HIS A 1 106 ? 1.609 -18.055 -2.460 1.00 96.19 106 HIS A N 1
ATOM 777 C CA . HIS A 1 106 ? 1.899 -17.966 -3.892 1.00 96.19 106 HIS A CA 1
ATOM 778 C C . HIS A 1 106 ? 3.387 -18.207 -4.202 1.00 96.19 106 HIS A C 1
ATOM 780 O O . HIS A 1 106 ? 3.846 -17.962 -5.316 1.00 96.19 106 HIS A O 1
ATOM 786 N N . GLY A 1 107 ? 4.159 -18.693 -3.223 1.00 96.69 107 GLY A N 1
ATOM 787 C CA . GLY A 1 107 ? 5.564 -19.069 -3.397 1.00 96.69 107 GLY A CA 1
ATOM 788 C C . GLY A 1 107 ? 6.569 -17.923 -3.255 1.00 96.69 107 GLY A C 1
ATOM 789 O O . GLY A 1 107 ? 7.759 -18.146 -3.471 1.00 96.69 107 GLY A O 1
ATOM 790 N N . LEU A 1 108 ? 6.129 -16.721 -2.864 1.00 97.19 108 LEU A N 1
ATOM 791 C CA . LEU A 1 108 ? 7.009 -15.576 -2.628 1.00 97.19 108 LEU A CA 1
ATOM 792 C C . LEU A 1 108 ? 6.830 -15.050 -1.196 1.00 97.19 108 LEU A C 1
ATOM 794 O O . LEU A 1 108 ? 5.782 -14.479 -0.897 1.00 97.19 108 LEU A O 1
ATOM 798 N N . PRO A 1 109 ? 7.826 -15.192 -0.300 1.00 97.69 109 PRO A N 1
ATOM 799 C CA . PRO A 1 109 ? 7.701 -14.717 1.077 1.00 97.69 109 PRO A CA 1
ATOM 800 C C . PRO A 1 109 ? 7.311 -13.234 1.146 1.00 97.69 109 PRO A C 1
ATOM 802 O O . PRO A 1 109 ? 7.945 -12.405 0.490 1.00 97.69 109 PRO A O 1
ATOM 805 N N . ALA A 1 110 ? 6.310 -12.885 1.964 1.00 97.19 110 ALA A N 1
ATOM 806 C CA . ALA A 1 110 ? 5.768 -11.523 2.057 1.00 97.19 110 ALA A CA 1
ATOM 807 C C . ALA A 1 110 ? 6.829 -10.439 2.283 1.00 97.19 110 ALA A C 1
ATOM 809 O O . ALA A 1 110 ? 6.725 -9.345 1.731 1.00 97.19 110 ALA A O 1
ATOM 810 N N . GLU A 1 111 ? 7.867 -10.737 3.059 1.00 96.12 111 GLU A N 1
ATOM 811 C CA . GLU A 1 111 ? 8.949 -9.797 3.380 1.00 96.12 111 GLU A CA 1
ATOM 812 C C . GLU A 1 111 ? 9.961 -9.608 2.238 1.00 96.12 111 GLU A C 1
ATOM 814 O O . GLU A 1 111 ? 10.782 -8.698 2.291 1.00 96.12 111 GLU A O 1
ATOM 819 N N . GLN A 1 112 ? 9.914 -10.445 1.197 1.00 97.44 112 GLN A N 1
ATOM 820 C CA . GLN A 1 112 ? 10.886 -10.441 0.098 1.00 97.44 112 GLN A CA 1
ATOM 821 C C . GLN A 1 112 ? 10.339 -9.836 -1.199 1.00 97.44 112 GLN A C 1
ATOM 823 O O . GLN A 1 112 ? 11.114 -9.616 -2.129 1.00 97.44 112 GLN A O 1
ATOM 828 N N . VAL A 1 113 ? 9.035 -9.540 -1.272 1.00 98.06 113 VAL A N 1
ATOM 829 C CA . VAL A 1 113 ? 8.382 -9.064 -2.504 1.00 98.06 113 VAL A CA 1
ATOM 830 C C . VAL A 1 113 ? 9.062 -7.816 -3.069 1.00 98.06 113 VAL A C 1
ATOM 832 O O . VAL A 1 113 ? 9.369 -7.777 -4.259 1.00 98.06 113 VAL A O 1
ATOM 835 N N . GLU A 1 114 ? 9.369 -6.825 -2.229 1.00 97.94 114 GLU A N 1
ATOM 836 C CA . GLU A 1 114 ? 10.030 -5.594 -2.683 1.00 97.94 114 GLU A CA 1
ATOM 837 C C . GLU A 1 114 ? 11.458 -5.855 -3.182 1.00 97.94 114 GLU A C 1
ATOM 839 O O . GLU A 1 114 ? 11.838 -5.371 -4.247 1.00 97.94 114 GLU A O 1
ATOM 844 N N . ALA A 1 115 ? 12.244 -6.664 -2.465 1.00 97.94 115 ALA A N 1
ATOM 845 C CA . ALA A 1 115 ? 13.611 -6.997 -2.869 1.00 97.94 115 ALA A CA 1
ATOM 846 C C . ALA A 1 115 ? 13.642 -7.742 -4.215 1.00 97.94 115 ALA A C 1
ATOM 848 O O . ALA A 1 115 ? 14.449 -7.419 -5.092 1.00 97.94 115 ALA A O 1
ATOM 849 N N . VAL A 1 116 ? 12.726 -8.696 -4.410 1.00 98.25 116 VAL A N 1
ATOM 850 C CA . VAL A 1 116 ? 12.571 -9.417 -5.680 1.00 98.25 116 VAL A CA 1
ATOM 851 C C . VAL A 1 116 ? 12.107 -8.479 -6.796 1.00 98.25 116 VAL A C 1
ATOM 853 O O . VAL A 1 116 ? 12.626 -8.570 -7.909 1.00 98.25 116 VAL A O 1
ATOM 856 N N . ALA A 1 117 ? 11.212 -7.527 -6.515 1.00 98.12 117 ALA A N 1
ATOM 857 C CA . ALA A 1 117 ? 10.804 -6.517 -7.490 1.00 98.12 117 ALA A CA 1
ATOM 858 C C . ALA A 1 117 ? 11.986 -5.645 -7.954 1.00 98.12 117 ALA A C 1
ATOM 860 O O . ALA A 1 117 ? 12.121 -5.392 -9.150 1.00 98.12 117 ALA A O 1
ATOM 861 N N . PHE A 1 118 ? 12.892 -5.241 -7.055 1.00 98.56 118 PHE A N 1
ATOM 862 C CA . PHE A 1 118 ? 14.110 -4.514 -7.439 1.00 98.56 118 PHE A CA 1
ATOM 863 C C . PHE A 1 118 ? 15.089 -5.368 -8.253 1.00 98.56 118 PHE A C 1
ATOM 865 O O . PHE A 1 118 ? 15.668 -4.869 -9.219 1.00 98.56 118 PHE A O 1
ATOM 872 N N . ALA A 1 119 ? 15.253 -6.649 -7.914 1.00 98.44 119 ALA A N 1
ATOM 873 C CA . ALA A 1 119 ? 16.064 -7.569 -8.712 1.00 98.44 119 ALA A CA 1
ATOM 874 C C . ALA A 1 119 ? 15.497 -7.731 -10.135 1.00 98.44 119 ALA A C 1
ATOM 876 O O . ALA A 1 119 ? 16.244 -7.678 -11.115 1.00 98.44 119 ALA A O 1
ATOM 877 N N . TRP A 1 120 ? 14.172 -7.851 -10.259 1.00 98.50 120 TRP A N 1
ATOM 878 C CA . TRP A 1 120 ? 13.488 -7.869 -11.550 1.00 98.50 120 TRP A CA 1
ATOM 879 C C . TRP A 1 120 ? 13.671 -6.550 -12.315 1.00 98.50 120 TRP A C 1
ATOM 881 O O . TRP A 1 120 ? 13.998 -6.573 -13.499 1.00 98.50 120 TRP A O 1
ATOM 891 N N . LEU A 1 121 ? 13.558 -5.394 -11.650 1.00 98.69 121 LEU A N 1
ATOM 892 C CA . LEU A 1 121 ? 13.816 -4.093 -12.279 1.00 98.69 121 LEU A CA 1
ATOM 893 C C . LEU A 1 121 ? 15.247 -3.989 -12.818 1.00 98.69 121 LEU A C 1
ATOM 895 O O . LEU A 1 121 ? 15.425 -3.518 -13.937 1.00 98.69 121 LEU A O 1
ATOM 899 N N . ALA A 1 122 ? 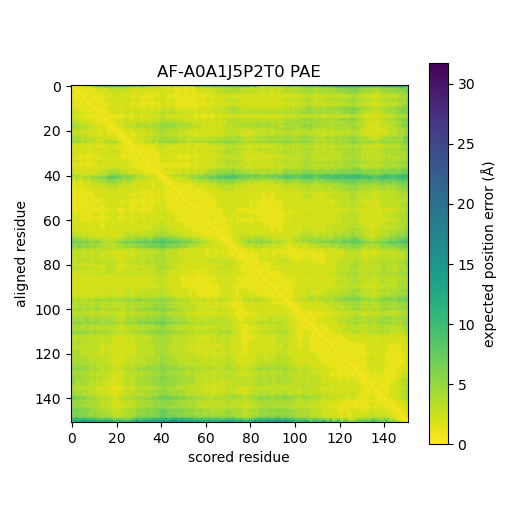16.249 -4.478 -12.083 1.00 98.56 122 ALA A N 1
ATOM 900 C CA . ALA A 1 122 ? 17.630 -4.514 -12.562 1.00 98.56 122 ALA A CA 1
ATOM 901 C C . ALA A 1 122 ? 17.778 -5.374 -13.830 1.00 98.56 122 ALA A C 1
ATOM 903 O O . ALA A 1 122 ? 18.440 -4.957 -14.782 1.00 98.56 122 ALA A O 1
ATOM 904 N N . GLN A 1 123 ? 17.119 -6.539 -13.887 1.00 98.56 123 GLN A N 1
ATOM 905 C CA . GLN A 1 123 ? 17.072 -7.368 -15.097 1.00 98.56 123 GLN A CA 1
ATOM 906 C C . GLN A 1 123 ? 16.437 -6.612 -16.275 1.00 98.56 123 GLN A C 1
ATOM 908 O O . GLN A 1 123 ? 16.983 -6.632 -17.380 1.00 98.56 123 GLN A O 1
ATOM 913 N N . GLN A 1 124 ? 15.322 -5.907 -16.047 1.00 98.62 124 GLN A N 1
ATOM 914 C CA . GLN A 1 124 ? 14.675 -5.089 -17.077 1.00 98.62 124 GLN A CA 1
ATOM 915 C C . GLN A 1 124 ? 15.617 -3.998 -17.599 1.00 98.62 124 GLN A C 1
ATOM 917 O O . GLN A 1 124 ? 15.740 -3.834 -18.813 1.00 98.62 124 GLN A O 1
ATOM 922 N N . THR A 1 125 ? 16.342 -3.307 -16.712 1.00 98.62 125 THR A N 1
ATOM 923 C CA . THR A 1 125 ? 17.345 -2.301 -17.091 1.00 98.62 125 THR A CA 1
ATOM 924 C C . THR A 1 125 ? 18.445 -2.897 -17.967 1.00 98.62 125 THR A C 1
ATOM 926 O O . THR A 1 125 ? 18.761 -2.328 -19.011 1.00 98.62 125 THR A O 1
ATOM 929 N N . LEU A 1 126 ? 18.998 -4.054 -17.584 1.00 98.38 126 LEU A N 1
ATOM 930 C CA . LEU A 1 126 ? 20.064 -4.734 -18.333 1.00 98.38 126 LEU A CA 1
ATOM 931 C C . LEU A 1 126 ? 19.615 -5.181 -19.730 1.00 98.38 126 LEU A C 1
ATOM 933 O O . LEU A 1 126 ? 20.415 -5.179 -20.662 1.00 98.38 126 LEU A O 1
ATOM 937 N N . HIS A 1 127 ? 18.340 -5.531 -19.890 1.00 98.38 127 HIS A N 1
ATOM 938 C CA . HIS A 1 127 ? 17.759 -5.899 -21.182 1.00 98.38 127 HIS A CA 1
ATOM 939 C C . HIS A 1 127 ? 17.204 -4.704 -21.976 1.00 98.38 127 HIS A C 1
ATOM 941 O O . HIS A 1 127 ? 16.678 -4.895 -23.071 1.00 98.38 127 HIS A O 1
ATOM 947 N N . GLY A 1 128 ? 17.289 -3.476 -21.449 1.00 98.12 128 GLY A N 1
ATOM 948 C CA . GLY A 1 128 ? 16.706 -2.291 -22.085 1.00 98.12 128 GLY A CA 1
ATOM 949 C C . GLY A 1 128 ? 15.175 -2.333 -22.173 1.00 98.12 128 GLY A C 1
ATOM 950 O O . GLY A 1 128 ? 14.589 -1.719 -23.064 1.00 98.12 128 GLY A O 1
ATOM 951 N N . LEU A 1 129 ? 14.521 -3.066 -21.269 1.00 98.62 129 LEU A N 1
ATOM 952 C CA . LEU A 1 129 ? 13.072 -3.241 -21.231 1.00 98.62 129 LEU A CA 1
ATOM 953 C C . LEU A 1 129 ? 12.411 -2.269 -20.238 1.00 98.62 129 LEU A C 1
ATOM 955 O O . LEU A 1 129 ? 13.026 -1.876 -19.242 1.00 98.62 129 LEU A O 1
ATOM 959 N N . PRO A 1 130 ? 11.145 -1.871 -20.470 1.00 98.44 130 PRO A N 1
ATOM 960 C CA . PRO A 1 130 ? 10.427 -1.018 -19.534 1.00 98.44 130 PRO A CA 1
ATOM 961 C C . PRO A 1 130 ? 10.246 -1.659 -18.153 1.00 98.44 130 PRO A C 1
ATOM 963 O O . PRO A 1 130 ? 9.931 -2.846 -18.046 1.00 98.44 130 PRO A O 1
ATOM 966 N N . GLY A 1 131 ? 10.393 -0.849 -17.103 1.00 98.12 131 GLY A N 1
ATOM 967 C CA . GLY A 1 131 ? 10.132 -1.247 -15.713 1.00 98.12 131 GLY A CA 1
ATOM 968 C C . GLY A 1 131 ? 8.841 -0.664 -15.127 1.00 98.12 131 GLY A C 1
ATOM 969 O O . GLY A 1 131 ? 8.417 -1.083 -14.056 1.00 98.12 131 GLY A O 1
ATOM 970 N N . ASN A 1 132 ? 8.209 0.304 -15.801 1.00 98.06 132 ASN A N 1
ATOM 971 C CA . ASN A 1 132 ? 6.959 0.924 -15.356 1.00 98.06 132 ASN A CA 1
ATOM 972 C C . ASN A 1 132 ? 5.751 0.488 -16.197 1.00 98.06 132 ASN A C 1
ATOM 974 O O . ASN A 1 132 ? 5.878 0.057 -17.342 1.00 98.06 132 ASN A O 1
ATOM 978 N N . LEU A 1 133 ? 4.560 0.737 -15.650 1.00 97.81 133 LEU A N 1
ATOM 979 C CA . LEU A 1 133 ? 3.296 0.681 -16.376 1.00 97.81 133 LEU A CA 1
ATOM 980 C C . LEU A 1 133 ? 2.662 2.086 -16.394 1.00 97.81 133 LEU A C 1
ATOM 982 O O . LEU A 1 133 ? 2.288 2.584 -15.330 1.00 97.81 133 LEU A O 1
ATOM 986 N N . PRO A 1 134 ? 2.510 2.745 -17.562 1.00 97.69 134 PRO A N 1
ATOM 987 C CA . PRO A 1 134 ? 1.930 4.091 -17.658 1.00 97.69 134 PRO A CA 1
ATOM 988 C C . PRO A 1 134 ? 0.559 4.242 -16.995 1.00 97.69 134 PRO A C 1
ATOM 990 O O . PRO A 1 134 ? 0.306 5.255 -16.353 1.00 97.69 134 PRO A O 1
ATOM 993 N N . ALA A 1 135 ? -0.290 3.213 -17.080 1.00 95.94 135 ALA A N 1
ATOM 994 C CA . ALA A 1 135 ? -1.604 3.200 -16.435 1.00 95.94 135 ALA A CA 1
ATOM 995 C C . ALA A 1 135 ? -1.535 3.257 -14.894 1.00 95.94 135 ALA A C 1
ATOM 997 O O . ALA A 1 135 ? -2.492 3.686 -14.261 1.00 95.94 135 ALA A O 1
ATOM 998 N N . VAL A 1 136 ? -0.406 2.856 -14.294 1.00 96.69 136 VAL A N 1
ATOM 999 C CA . VAL A 1 136 ? -0.177 2.907 -12.840 1.00 96.69 136 VAL A CA 1
ATOM 1000 C C . VAL A 1 136 ? 0.477 4.224 -12.432 1.00 96.69 136 VAL A C 1
ATOM 1002 O O . VAL A 1 136 ? 0.110 4.800 -11.413 1.00 96.69 136 VAL A O 1
ATOM 1005 N N . THR A 1 137 ? 1.444 4.714 -13.214 1.00 97.19 137 THR A N 1
ATOM 1006 C CA . THR A 1 137 ? 2.278 5.861 -12.809 1.00 97.19 137 THR A CA 1
ATOM 1007 C C . THR A 1 137 ? 1.853 7.198 -13.415 1.00 97.19 137 THR A C 1
ATOM 1009 O O . THR A 1 137 ? 2.349 8.234 -12.986 1.00 97.19 137 THR A O 1
ATOM 1012 N N . GLY A 1 138 ? 1.008 7.205 -14.449 1.00 96.94 138 GLY A N 1
ATOM 1013 C CA . GLY A 1 138 ? 0.688 8.406 -15.232 1.00 96.94 138 GLY A CA 1
ATOM 1014 C C . GLY A 1 138 ? 1.814 8.882 -16.155 1.00 96.94 138 GLY A C 1
ATOM 1015 O O . GLY A 1 138 ? 1.754 9.992 -16.678 1.00 96.94 138 GLY A O 1
ATOM 1016 N N . ALA A 1 139 ? 2.862 8.077 -16.356 1.00 98.00 139 ALA A N 1
ATOM 1017 C CA . ALA A 1 139 ? 3.947 8.435 -17.266 1.00 98.00 139 ALA A CA 1
ATOM 1018 C C . ALA A 1 139 ? 3.437 8.536 -18.714 1.00 98.00 139 ALA A C 1
ATOM 1020 O O . ALA A 1 139 ? 2.598 7.747 -19.134 1.00 98.00 139 ALA A O 1
ATOM 1021 N N . ALA A 1 140 ? 4.016 9.436 -19.518 1.00 97.94 140 ALA A N 1
ATOM 1022 C CA . ALA A 1 140 ? 3.638 9.617 -20.928 1.00 97.94 140 ALA A CA 1
ATOM 1023 C C . ALA A 1 140 ? 3.879 8.375 -21.816 1.00 97.94 140 ALA A C 1
ATOM 1025 O O . ALA A 1 140 ? 3.443 8.327 -22.961 1.00 97.94 140 ALA A O 1
ATOM 1026 N N . GLY A 1 141 ? 4.611 7.380 -21.316 1.00 98.06 141 GLY A N 1
ATOM 1027 C CA . GLY A 1 141 ? 4.817 6.104 -21.984 1.00 98.06 141 GLY A CA 1
ATOM 1028 C C . GLY A 1 141 ? 5.740 5.184 -21.184 1.00 98.06 141 GLY A C 1
ATOM 1029 O O . GLY A 1 141 ? 6.199 5.562 -20.099 1.00 98.06 141 GLY A O 1
ATOM 1030 N N . PRO A 1 142 ? 6.022 3.980 -21.705 1.00 98.50 142 PRO A N 1
ATOM 1031 C CA . PRO A 1 142 ? 6.942 3.036 -21.079 1.00 98.50 142 PRO A CA 1
ATOM 1032 C C . PRO A 1 142 ? 8.359 3.618 -20.963 1.00 98.50 142 PRO A C 1
ATOM 1034 O O . PRO A 1 142 ? 8.807 4.370 -21.836 1.00 98.50 142 PRO A O 1
ATOM 1037 N N . ARG A 1 143 ? 9.064 3.300 -19.880 1.00 98.31 143 ARG A N 1
ATOM 1038 C CA . ARG A 1 143 ? 10.418 3.769 -19.565 1.00 98.31 143 ARG A CA 1
ATOM 1039 C C . ARG A 1 143 ? 11.251 2.627 -19.002 1.00 98.31 143 ARG A C 1
ATOM 1041 O O . ARG A 1 143 ? 10.796 1.897 -18.121 1.00 98.31 143 ARG A O 1
ATOM 1048 N N . VAL A 1 144 ? 12.488 2.519 -19.482 1.00 98.50 144 VAL A N 1
ATOM 1049 C CA . VAL A 1 144 ? 13.539 1.786 -18.771 1.00 98.50 144 VAL A CA 1
ATOM 1050 C C . VAL A 1 144 ? 13.825 2.557 -17.484 1.00 98.50 144 VAL A C 1
ATOM 1052 O O . VAL A 1 144 ? 13.978 3.779 -17.522 1.00 98.50 144 VAL A O 1
ATOM 1055 N N . LEU A 1 145 ? 13.826 1.862 -16.351 1.00 98.31 145 LEU A N 1
ATOM 1056 C CA . LEU A 1 145 ? 14.062 2.463 -15.039 1.00 98.31 145 LEU A CA 1
ATOM 1057 C C . LEU A 1 145 ? 15.485 2.156 -14.564 1.00 98.31 145 LEU A C 1
ATOM 1059 O O . LEU A 1 145 ? 16.082 1.175 -14.995 1.00 98.31 145 LEU A O 1
ATOM 1063 N N . GLY A 1 146 ? 16.007 2.978 -13.654 1.00 97.31 146 GLY A N 1
ATOM 1064 C CA . GLY A 1 146 ? 17.331 2.788 -13.059 1.00 97.31 146 GLY A CA 1
ATOM 1065 C C . GLY A 1 146 ? 18.494 3.292 -13.919 1.00 97.31 146 GLY A C 1
ATOM 1066 O O . GLY A 1 146 ? 18.311 3.890 -14.978 1.00 97.31 146 GLY A O 1
ATOM 1067 N N . ALA A 1 147 ? 19.705 3.062 -13.419 1.00 97.62 147 ALA A N 1
ATOM 1068 C CA . ALA A 1 147 ? 20.967 3.377 -14.078 1.00 97.62 147 ALA A CA 1
ATOM 1069 C C . ALA A 1 147 ? 21.983 2.263 -13.784 1.00 97.62 147 ALA A C 1
ATOM 1071 O O . ALA A 1 147 ? 21.921 1.630 -12.730 1.00 97.62 147 ALA A O 1
ATOM 1072 N N . ILE A 1 148 ? 22.905 2.020 -14.719 1.00 98.00 148 ILE A N 1
ATOM 1073 C CA . ILE A 1 148 ? 23.951 1.001 -14.580 1.00 98.00 148 ILE A CA 1
ATOM 1074 C C . ILE A 1 148 ? 25.216 1.674 -14.049 1.00 98.00 148 ILE A C 1
ATOM 1076 O O . ILE A 1 148 ? 25.768 2.561 -14.698 1.00 98.00 148 ILE A O 1
ATOM 1080 N N . TYR A 1 149 ? 25.676 1.217 -12.887 1.00 97.50 149 TYR A N 1
ATOM 1081 C CA . TYR A 1 149 ? 26.944 1.615 -12.283 1.00 97.50 149 TYR A CA 1
ATOM 1082 C C . TYR A 1 149 ? 27.910 0.430 -12.410 1.00 97.50 149 TYR A C 1
ATOM 1084 O O . TYR A 1 149 ? 27.669 -0.593 -11.767 1.00 97.50 149 TYR A O 1
ATOM 1092 N N . PRO A 1 150 ? 28.939 0.508 -13.277 1.00 94.94 150 PRO A N 1
ATOM 1093 C CA . PRO A 1 150 ? 29.903 -0.576 -13.448 1.00 94.94 150 PRO A CA 1
ATOM 1094 C C . PRO A 1 150 ? 30.623 -0.907 -12.136 1.00 94.94 150 PRO A C 1
ATOM 1096 O O . PRO A 1 150 ? 30.857 -0.011 -11.324 1.00 94.94 150 PRO A O 1
ATOM 1099 N N . ALA A 1 151 ? 30.933 -2.193 -11.955 1.00 89.69 151 ALA A N 1
ATOM 1100 C CA . ALA A 1 151 ? 31.642 -2.715 -10.787 1.00 89.69 151 ALA A CA 1
ATOM 1101 C C . ALA A 1 151 ? 33.084 -2.197 -10.683 1.00 89.69 151 ALA A C 1
ATOM 1103 O O . ALA A 1 151 ? 33.703 -1.952 -11.745 1.00 89.69 151 ALA A O 1
#

Sequence (151 aa):
MHPALLRALLGEGYFSRQPPKSTGRDDFHPAWLQRHLAALEQPLPPVDVQATLSALTAGSVADALLQAMPQVAELVVCGGGARNTDLLNRLSEALPGVPCTPSDAHGLPAEQVEAVAFAWLAQQTLHGLPGNLPAVTGAAGPRVLGAIYPA

Secondary structure (DSSP, 8-state):
--HHHHHHHHTSHHHHPPSS----TTTSSHHHHHHHHHTSSSPPPHHHHHHHHHHHHHHHHHHHHHHH-TT---EEE-SGGGG-HHHHHHHHHHSTTS-EEEGGGGTS-GGGHHHHHHHHHHHHHHTT-----HHHH--SS----S-----

Organism: NCBI:txid410659

Radius of gyration: 18.62 Å; Cα contacts (8 Å, |Δi|>4): 152; chains: 1; bounding box: 48×38×47 Å

Foldseek 3Di:
DDVVLLVVVCPDPQLVDDDPDDDDCVQDHPVNSVVSQVPDPDHDDVVVVVLSVLLSVLQSVLVNCCVVPVPAQEAEAADPLLVPPSSQVSNCVSVPNHHYHYCVVVVAHRNCVVVVLVVVLVVCLVVVHFSDDCRNNVDPDGHNDDDDDDD

Nearest PDB structures (foldseek):
  8cp9-assembly1_A  TM=9.829E-01  e=2.156E-12  Pseudomonas aeruginosa
  8cp9-assembly1_B  TM=9.785E-01  e=2.312E-11  Pseudomonas aeruginosa
  4mo4-assembly2_C  TM=8.313E-01  e=1.155E-11  Pseudomonas aeruginosa
  4mo4-assembly2_D  TM=8.406E-01  e=1.155E-11  Pseudomonas aeruginosa
  4mo5-assembly1_B  TM=8.487E-01  e=9.270E-11  Pseudomonas aeruginosa

InterPro domains:
  IPR005338 Anhydro-N-acetylmuramic acid kinase [PF03702] (2-151)
  IPR005338 Anhydro-N-acetylmuramic acid kinase [PTHR30605] (3-150)
  IPR043129 ATPase, nucleotide binding domain [SSF53067] (27-124)

pLDDT: mean 97.08, std 1.46, range [89.69, 98.69]

Mean predicted aligned error: 2.92 Å